Protein AF-A0A1J3GIM2-F1 (afdb_monomer_lite)

Sequence (149 aa):
VSLVERFSEEEIKLHIRSLKEGSIQGGIGEMCDLNKEEACQLCCDGVLMFPAQPIYCSICTFRIKEKSFYYVPEENITDAQHQICNPCYNRSRSKFSLSGISISKAKMLKKNNADNQNIEEWVCCGSCGKWQHQICGLYNVHKDIDKTA

Organism: Noccaea caerulescens (NCBI:txid107243)

pLDDT: mean 84.72, std 15.47, range [36.66, 98.0]

Secondary structure (DSSP, 8-state):
-BGGGGS-HHHHHHHHHHHHHHHGGGS------S-TTSS-TTT-----BPPPPPPB-TTT-PBPPTT-EEEEESS--SSS---EEHHHHHHS-SEEEETTEEEEGGGEEEEEGGG---BPPEEE-TTT--EEETTTTTB-GGG-SS---

Radius of gyration: 21.64 Å; chains: 1; bounding box: 45×32×59 Å

InterPro domains:
  IPR013083 Zinc finger, RING/FYVE/PHD-type [G3DSA:3.30.40.10] (115-148)
  IPR013178 Histone acetyltransferase Rtt109/CBP [PTHR13808] (1-144)

Structure (mmCIF, N/CA/C/O backbone):
data_AF-A0A1J3GIM2-F1
#
_entry.id   AF-A0A1J3GIM2-F1
#
loop_
_atom_site.group_PDB
_atom_site.id
_atom_site.type_symbol
_atom_site.label_atom_id
_atom_site.label_alt_id
_atom_site.label_comp_id
_atom_site.label_asym_id
_atom_site.label_entity_id
_atom_site.label_seq_id
_atom_site.pdbx_PDB_ins_code
_atom_site.Cartn_x
_atom_site.Cartn_y
_atom_site.Cartn_z
_atom_site.occupancy
_atom_site.B_iso_or_equiv
_atom_site.auth_seq_id
_atom_site.auth_comp_id
_atom_site.auth_asym_id
_atom_site.auth_atom_id
_atom_site.pdbx_PDB_model_num
ATOM 1 N N . VAL A 1 1 ? -17.618 11.009 6.908 1.00 60.50 1 VAL A N 1
ATOM 2 C CA . VAL A 1 1 ? -18.740 10.153 7.365 1.00 60.50 1 VAL A CA 1
ATOM 3 C C . VAL A 1 1 ? -18.175 8.862 7.930 1.00 60.50 1 VAL A C 1
ATOM 5 O O . VAL A 1 1 ? -17.514 8.116 7.208 1.00 60.50 1 VAL A O 1
ATOM 8 N N . SER A 1 2 ? -18.403 8.616 9.222 1.00 73.38 2 SER A N 1
ATOM 9 C CA . SER A 1 2 ? -17.984 7.382 9.894 1.00 73.38 2 SER A CA 1
ATOM 10 C C . SER A 1 2 ? -19.027 6.284 9.700 1.00 73.38 2 SER A C 1
ATOM 12 O O . SER A 1 2 ? -20.224 6.530 9.826 1.00 73.38 2 SER A O 1
ATOM 14 N N . LEU A 1 3 ? -18.601 5.049 9.418 1.00 76.06 3 LEU A N 1
ATOM 15 C CA . LEU A 1 3 ? -19.543 3.927 9.343 1.00 76.06 3 LEU A CA 1
ATOM 16 C C . LEU A 1 3 ? -20.112 3.566 10.720 1.00 76.06 3 LEU A C 1
ATOM 18 O O . LEU A 1 3 ? -21.177 2.957 10.769 1.00 76.06 3 LEU A O 1
ATOM 22 N N . VAL A 1 4 ? -19.456 3.988 11.808 1.00 75.19 4 VAL A N 1
ATOM 23 C CA . VAL A 1 4 ? -19.929 3.829 13.195 1.00 75.19 4 VAL A CA 1
ATOM 24 C C . VAL A 1 4 ? -21.347 4.381 13.372 1.00 75.19 4 VAL A C 1
ATOM 26 O O . VAL A 1 4 ? -22.151 3.773 14.066 1.00 75.19 4 VAL A 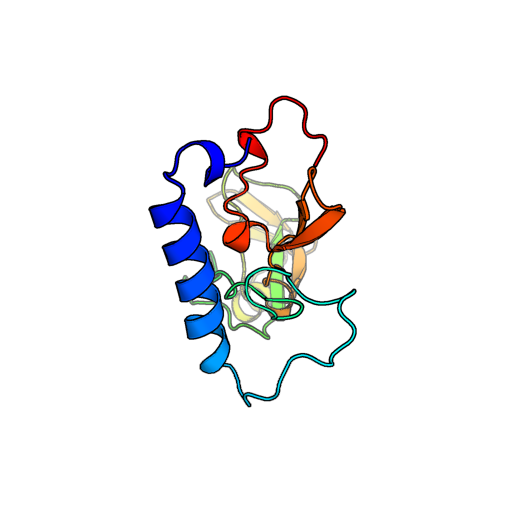O 1
ATOM 29 N N . GLU A 1 5 ? -21.702 5.460 12.669 1.00 77.12 5 GLU A N 1
ATOM 30 C CA . GLU A 1 5 ? -23.034 6.091 12.723 1.00 77.12 5 GLU A CA 1
ATOM 31 C C . GLU A 1 5 ? -24.172 5.186 12.217 1.00 77.12 5 GLU A C 1
ATOM 33 O O . GLU A 1 5 ? -25.347 5.501 12.398 1.00 77.12 5 GLU A O 1
ATOM 38 N N . ARG A 1 6 ? -23.845 4.068 11.557 1.00 84.44 6 ARG A N 1
ATOM 39 C CA . ARG A 1 6 ? -24.816 3.103 11.022 1.00 84.44 6 ARG A CA 1
ATOM 40 C C . ARG A 1 6 ? -25.000 1.869 11.905 1.00 84.44 6 ARG A C 1
ATOM 42 O O . ARG A 1 6 ? -25.823 1.026 11.555 1.00 84.44 6 ARG A O 1
ATOM 49 N N . PHE A 1 7 ? -24.231 1.744 12.982 1.00 86.56 7 PHE A N 1
ATOM 50 C CA . PHE A 1 7 ? -24.252 0.589 13.872 1.00 86.56 7 PHE A CA 1
ATOM 51 C C . PHE A 1 7 ? -24.974 0.915 15.179 1.00 86.56 7 PHE A C 1
ATOM 53 O O . PHE A 1 7 ? -24.977 2.053 15.649 1.00 86.56 7 PHE A O 1
ATOM 60 N N . SER A 1 8 ? -25.581 -0.106 15.776 1.00 92.56 8 SER A N 1
ATOM 61 C CA . SER A 1 8 ? -26.079 -0.037 17.146 1.00 92.56 8 SER A CA 1
ATOM 62 C C . SER A 1 8 ? -24.924 0.069 18.142 1.00 92.56 8 SER A C 1
ATOM 64 O O . SER A 1 8 ? -23.794 -0.343 17.869 1.00 92.56 8 SER A O 1
ATOM 66 N N . GLU A 1 9 ? -25.217 0.574 19.338 1.00 91.69 9 GLU A N 1
ATOM 67 C CA . GLU A 1 9 ? -24.236 0.661 20.425 1.00 91.69 9 GLU A CA 1
ATOM 68 C C . GLU A 1 9 ? -23.578 -0.699 20.721 1.00 91.69 9 GLU A C 1
ATOM 70 O O . GLU A 1 9 ? -22.376 -0.787 20.983 1.00 91.69 9 GLU A O 1
ATOM 75 N N . GLU A 1 10 ? -24.351 -1.774 20.592 1.00 94.31 10 GLU A N 1
ATOM 76 C CA . GLU A 1 10 ? -23.913 -3.130 20.902 1.00 94.31 10 GLU A CA 1
ATOM 77 C C . GLU A 1 10 ? -22.955 -3.674 19.841 1.00 94.31 10 GLU A C 1
ATOM 79 O O . GLU A 1 10 ? -21.932 -4.269 20.186 1.00 94.31 10 GLU A O 1
ATOM 84 N N . GLU A 1 11 ? -23.217 -3.403 18.562 1.00 93.81 11 GLU A N 1
ATOM 85 C CA . GLU A 1 11 ? -22.294 -3.726 17.468 1.00 93.81 11 GLU A CA 1
ATOM 86 C C . GLU A 1 11 ? -20.979 -2.947 17.602 1.00 93.81 11 GLU A C 1
ATOM 88 O O . GLU A 1 11 ? -19.902 -3.514 17.415 1.00 93.81 11 GLU A O 1
ATOM 93 N N . ILE A 1 12 ? -21.045 -1.675 18.009 1.00 91.00 12 ILE A N 1
ATOM 94 C CA . ILE A 1 12 ? -19.857 -0.840 18.236 1.00 91.00 12 ILE A CA 1
ATOM 95 C C . ILE A 1 12 ? -19.019 -1.396 19.394 1.00 91.00 12 ILE A C 1
ATOM 97 O O . ILE A 1 12 ? -17.800 -1.533 19.273 1.00 91.00 12 ILE A O 1
ATOM 101 N N . LYS A 1 13 ? -19.649 -1.766 20.516 1.00 91.56 13 LYS A N 1
ATOM 102 C CA . LYS A 1 13 ? -18.954 -2.381 21.660 1.00 91.56 13 LYS A CA 1
ATOM 103 C C . LYS A 1 13 ? -18.293 -3.706 21.286 1.00 91.56 13 LYS A C 1
ATOM 105 O O . LYS A 1 13 ? -17.172 -3.966 21.728 1.00 91.56 13 LYS A O 1
ATOM 110 N N . LEU A 1 14 ? -18.969 -4.539 20.492 1.00 93.75 14 LEU A N 1
ATOM 111 C CA . LEU A 1 14 ? -18.416 -5.803 20.001 1.00 93.75 14 LEU A CA 1
ATOM 112 C C . LEU A 1 14 ? -17.211 -5.571 19.084 1.00 93.75 14 LEU A C 1
ATOM 114 O O . LEU A 1 14 ? -16.184 -6.221 19.269 1.00 93.75 14 LEU A O 1
ATOM 118 N N . HIS A 1 15 ? -17.298 -4.602 18.169 1.00 92.75 15 HIS A N 1
ATOM 119 C CA . HIS A 1 15 ? -16.182 -4.199 17.309 1.00 92.75 15 HIS A CA 1
ATOM 120 C C . HIS A 1 15 ? -14.957 -3.782 18.132 1.00 92.75 15 HIS A C 1
ATOM 122 O O . HIS A 1 15 ? -13.888 -4.373 17.986 1.00 92.75 15 HIS A O 1
ATOM 128 N N . ILE A 1 16 ? -15.124 -2.848 19.076 1.00 91.56 16 ILE A N 1
ATOM 129 C CA . ILE A 1 16 ? -14.027 -2.368 19.937 1.00 91.56 16 ILE A CA 1
ATOM 130 C C . ILE A 1 16 ? -13.400 -3.514 20.739 1.00 91.56 16 ILE A C 1
ATOM 132 O O . ILE A 1 16 ? -12.182 -3.551 20.912 1.00 91.56 16 ILE A O 1
ATOM 136 N N . ARG A 1 17 ? -14.206 -4.464 21.228 1.00 91.56 17 ARG A N 1
ATOM 137 C CA . ARG A 1 17 ? -13.684 -5.642 21.930 1.00 91.56 17 ARG A CA 1
ATOM 138 C C . ARG A 1 17 ? -12.835 -6.512 21.002 1.00 91.56 17 ARG A C 1
ATOM 140 O O . ARG A 1 17 ? -11.725 -6.874 21.380 1.00 91.56 17 ARG A O 1
ATOM 147 N N . SER A 1 18 ? -13.327 -6.784 19.794 1.00 92.12 18 SER A N 1
ATOM 148 C CA . SER A 1 18 ? -12.627 -7.622 18.814 1.00 92.12 18 SER A CA 1
ATOM 149 C C . SER A 1 18 ? -11.265 -7.049 18.404 1.00 92.12 18 SER A C 1
ATOM 151 O O . SER A 1 18 ? -10.304 -7.801 18.261 1.00 92.12 18 SER A O 1
ATOM 153 N N . LEU A 1 19 ? -11.147 -5.718 18.312 1.00 91.75 19 LEU A N 1
ATOM 154 C CA . LEU A 1 19 ? -9.876 -5.039 18.042 1.00 91.75 19 LEU A CA 1
ATOM 155 C C . LEU A 1 19 ? -8.828 -5.333 19.122 1.00 91.75 19 LEU A C 1
ATOM 157 O O . LEU A 1 19 ? -7.696 -5.684 18.805 1.00 91.75 19 LEU A O 1
ATOM 161 N N . LYS A 1 20 ? -9.218 -5.248 20.398 1.00 86.31 20 LYS A N 1
ATOM 162 C CA . LYS A 1 20 ? -8.317 -5.500 21.534 1.00 86.31 20 LYS A CA 1
ATOM 163 C C . LYS A 1 20 ? -7.912 -6.965 21.650 1.00 86.31 20 LYS A C 1
ATOM 165 O O . LYS A 1 20 ? -6.792 -7.258 22.049 1.00 86.31 20 LYS A O 1
ATOM 170 N N . GLU A 1 21 ? -8.816 -7.883 21.319 1.00 82.81 21 GLU A N 1
ATOM 171 C CA . GLU A 1 21 ? -8.525 -9.321 21.293 1.00 82.81 21 GLU A CA 1
ATOM 172 C C . GLU A 1 21 ? -7.551 -9.680 20.156 1.00 82.81 21 GLU A C 1
ATOM 174 O O . GLU A 1 21 ? -6.688 -10.539 20.336 1.00 82.81 21 GLU A O 1
ATOM 179 N N . GLY A 1 22 ? -7.646 -8.990 19.012 1.00 68.06 22 GLY A N 1
ATOM 180 C CA . GLY A 1 22 ? -6.749 -9.161 17.867 1.00 68.06 22 GLY A CA 1
ATOM 181 C C . GLY A 1 22 ? -5.307 -8.711 18.130 1.00 68.06 22 GLY A C 1
ATOM 182 O O . GLY A 1 22 ? -4.376 -9.421 17.749 1.00 68.06 22 GLY A O 1
ATOM 183 N N . SER A 1 23 ? -5.105 -7.593 18.837 1.00 60.94 23 SER A N 1
ATOM 184 C CA . SER A 1 23 ? -3.763 -7.058 19.144 1.00 60.94 23 SER A CA 1
ATOM 185 C C . SER A 1 23 ? -2.904 -7.996 20.006 1.00 60.94 23 SER A C 1
ATOM 187 O O . SER A 1 23 ? -1.679 -7.991 19.908 1.00 60.94 23 SER A O 1
ATOM 189 N N . ILE A 1 24 ? -3.514 -8.899 20.784 1.00 54.47 24 ILE A N 1
ATOM 190 C CA . ILE A 1 24 ? -2.793 -9.840 21.667 1.00 54.47 24 ILE A CA 1
ATOM 191 C C . ILE A 1 24 ? -1.973 -10.882 20.874 1.00 54.47 24 ILE A C 1
ATOM 193 O O . ILE A 1 24 ? -1.038 -11.481 21.410 1.00 54.47 24 ILE A O 1
ATOM 197 N N . GLN A 1 25 ? -2.251 -11.087 19.582 1.00 47.91 25 GLN A N 1
ATOM 198 C CA . GLN A 1 25 ? -1.475 -12.012 18.743 1.00 47.91 25 GLN A CA 1
ATOM 199 C C . GLN A 1 25 ? -0.138 -11.419 18.251 1.00 47.91 25 GLN A C 1
ATOM 201 O O . GLN A 1 25 ? 0.703 -12.159 17.740 1.00 47.91 25 GLN A O 1
ATOM 206 N N . GLY A 1 26 ? 0.088 -10.116 18.456 1.00 45.12 26 GLY A N 1
ATOM 207 C CA . GLY A 1 26 ? 1.278 -9.364 18.049 1.00 45.12 26 GLY A CA 1
ATOM 208 C C . GLY A 1 26 ? 2.331 -9.139 19.140 1.00 45.12 26 GLY A C 1
ATOM 209 O O . GLY A 1 26 ? 3.111 -8.208 19.019 1.00 45.12 26 GLY A O 1
ATOM 210 N N . GLY A 1 27 ? 2.397 -9.972 20.183 1.00 36.66 27 GLY A N 1
ATOM 211 C CA . GLY A 1 27 ? 3.513 -9.967 21.140 1.00 36.66 27 GLY A CA 1
ATOM 212 C C . GLY A 1 27 ? 3.294 -9.139 22.413 1.00 36.66 27 GLY A C 1
ATOM 213 O O . GLY A 1 27 ? 3.156 -7.928 22.377 1.00 36.66 27 GLY A O 1
ATOM 214 N N . ILE A 1 28 ? 3.364 -9.864 23.536 1.00 38.56 28 ILE A N 1
ATOM 215 C CA . ILE A 1 28 ? 3.488 -9.433 24.939 1.00 38.56 28 ILE A CA 1
ATOM 216 C C . ILE A 1 28 ? 2.390 -8.479 25.419 1.00 38.56 28 ILE A C 1
ATOM 218 O O . ILE A 1 28 ? 2.485 -7.259 25.348 1.00 38.56 28 ILE A O 1
ATOM 222 N N . GLY A 1 29 ? 1.371 -9.095 26.024 1.00 45.81 29 GLY A N 1
ATOM 223 C CA . GLY A 1 29 ? 0.490 -8.416 26.954 1.00 45.81 29 GLY A CA 1
ATOM 224 C C . GLY A 1 29 ? 1.290 -7.833 28.112 1.00 45.81 29 GLY A C 1
ATOM 225 O O . GLY A 1 29 ? 1.762 -8.558 28.980 1.00 45.81 29 GLY A O 1
ATOM 226 N N . GLU A 1 30 ? 1.380 -6.515 28.134 1.00 38.50 30 GLU A N 1
ATOM 227 C CA . GLU A 1 30 ? 1.547 -5.735 29.344 1.00 38.50 30 GLU A CA 1
ATOM 228 C C . GLU A 1 30 ? 0.713 -4.465 29.182 1.00 38.50 30 GLU A C 1
ATOM 230 O O . GLU A 1 30 ? 0.632 -3.869 28.109 1.00 38.50 30 GLU A O 1
ATOM 235 N N . MET A 1 31 ? -0.003 -4.136 30.252 1.00 45.47 31 MET A N 1
ATOM 236 C CA . MET A 1 31 ? -0.864 -2.971 30.399 1.00 45.47 31 MET A CA 1
ATOM 237 C C . MET A 1 31 ? -0.218 -1.732 29.761 1.00 45.47 31 MET A C 1
ATOM 239 O O . MET A 1 31 ? 0.918 -1.390 30.069 1.00 45.47 31 MET A O 1
ATOM 243 N N . CYS A 1 32 ? -0.946 -1.094 28.845 1.00 44.44 32 CYS A N 1
ATOM 244 C CA . CYS A 1 32 ? -0.506 0.045 28.048 1.00 44.44 32 CYS A CA 1
ATOM 245 C C . CYS A 1 32 ? -0.127 1.264 28.919 1.00 44.44 32 CYS A C 1
ATOM 247 O O . CYS A 1 32 ? -0.931 2.175 29.116 1.00 44.44 32 CYS A O 1
ATOM 249 N N . ASP A 1 33 ? 1.111 1.272 29.412 1.00 42.81 33 ASP A N 1
ATOM 250 C CA . ASP A 1 33 ? 1.839 2.436 29.941 1.00 42.81 33 ASP A CA 1
ATOM 251 C C . ASP A 1 33 ? 2.83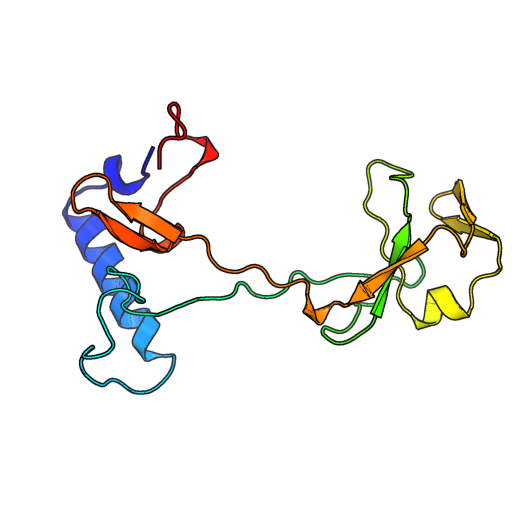8 2.996 28.906 1.00 42.81 33 ASP A C 1
ATOM 253 O O . ASP A 1 33 ? 3.696 3.822 29.213 1.00 42.81 33 ASP A O 1
ATOM 257 N N . LEU A 1 34 ? 2.714 2.586 27.639 1.00 44.00 34 LEU A N 1
ATOM 258 C CA . LEU A 1 34 ? 3.336 3.288 26.520 1.00 44.00 34 LEU A CA 1
ATOM 259 C C . LEU A 1 34 ? 2.571 4.597 26.302 1.00 44.00 34 LEU A C 1
ATOM 261 O O . LEU A 1 34 ? 1.344 4.582 26.198 1.00 44.00 34 LEU A O 1
ATOM 265 N N . ASN A 1 35 ? 3.299 5.717 26.290 1.00 48.59 35 ASN A N 1
ATOM 266 C CA . ASN A 1 35 ? 2.796 7.081 26.117 1.00 48.59 35 ASN A CA 1
ATOM 267 C C . ASN A 1 35 ? 1.544 7.121 25.224 1.00 48.59 35 ASN A C 1
ATOM 269 O O . ASN A 1 35 ? 1.625 6.913 24.015 1.00 48.59 35 ASN A O 1
ATOM 273 N N . LYS A 1 36 ? 0.381 7.402 25.833 1.00 54.31 36 LYS A N 1
ATOM 274 C CA . LYS A 1 36 ? -0.961 7.413 25.204 1.00 54.31 36 LYS A CA 1
ATOM 275 C C . LYS A 1 36 ? -1.087 8.287 23.948 1.00 54.31 36 LYS A C 1
ATOM 277 O O . LYS A 1 36 ? -2.138 8.280 23.316 1.00 54.31 36 LYS A O 1
ATOM 282 N N . GLU A 1 37 ? -0.061 9.064 23.631 1.00 60.47 37 GLU A N 1
ATOM 283 C CA . GLU A 1 37 ? -0.017 10.003 22.517 1.00 60.47 37 GLU A CA 1
ATOM 284 C C . GLU A 1 37 ? 0.362 9.335 21.182 1.00 60.47 37 GLU A C 1
ATOM 286 O O . GLU A 1 37 ? 0.037 9.892 20.139 1.00 60.47 37 GLU A O 1
ATOM 291 N N . GLU A 1 38 ? 0.952 8.129 21.187 1.00 75.56 38 GLU A N 1
ATOM 292 C CA . GLU A 1 38 ? 1.436 7.453 19.962 1.00 75.56 38 GLU A CA 1
ATOM 293 C C . GLU A 1 38 ? 0.737 6.115 19.645 1.00 75.56 38 GLU A C 1
ATOM 295 O O . GLU A 1 38 ? 1.189 5.357 18.784 1.00 75.56 38 GLU A O 1
ATOM 300 N N . ALA A 1 39 ? -0.370 5.804 20.323 1.00 90.44 39 ALA A N 1
ATOM 301 C CA . ALA A 1 39 ? -1.111 4.557 20.134 1.00 90.44 39 ALA A CA 1
ATOM 302 C C . ALA A 1 39 ? -2.568 4.806 19.730 1.00 90.44 39 ALA A C 1
ATOM 304 O O . ALA A 1 39 ? -3.200 5.785 20.134 1.00 90.44 39 ALA A O 1
ATOM 305 N N . CYS A 1 40 ? -3.140 3.877 18.964 1.00 93.00 40 CYS A N 1
ATOM 306 C CA . CYS A 1 40 ? -4.557 3.900 18.640 1.00 93.00 40 CYS A CA 1
ATOM 307 C C . CYS A 1 40 ? -5.386 3.687 19.904 1.00 93.00 40 CYS A C 1
ATOM 309 O O . CYS A 1 40 ? -5.236 2.694 20.611 1.00 93.00 40 CYS A O 1
ATOM 311 N N . GLN A 1 41 ? -6.342 4.579 20.164 1.00 91.81 41 GLN A N 1
ATOM 312 C CA . GLN A 1 41 ? -7.200 4.461 21.347 1.00 91.81 41 GLN A CA 1
ATOM 313 C C . GLN A 1 41 ? -8.102 3.208 21.363 1.00 91.81 41 GLN A C 1
ATOM 315 O O . GLN A 1 41 ? -8.635 2.863 22.419 1.00 91.81 41 GLN A O 1
ATOM 320 N N . LEU A 1 42 ? -8.331 2.569 20.207 1.00 92.50 42 LEU A N 1
ATOM 321 C CA . LEU A 1 42 ? -9.272 1.455 20.058 1.00 92.50 42 LEU A CA 1
ATOM 322 C C . LEU A 1 42 ? -8.587 0.089 20.194 1.00 92.50 42 LEU A C 1
ATOM 324 O O . LEU A 1 42 ? -9.040 -0.714 21.010 1.00 92.50 42 LEU A O 1
ATOM 328 N N . CYS A 1 43 ? -7.505 -0.156 19.445 1.00 93.69 43 CYS A N 1
ATOM 329 C CA . CYS A 1 43 ? -6.742 -1.412 19.500 1.00 93.69 43 CYS A CA 1
ATOM 330 C C . CYS A 1 43 ? -5.510 -1.356 20.420 1.00 93.69 43 CYS A C 1
ATOM 332 O O . CYS A 1 43 ? -5.011 -2.399 20.814 1.00 93.69 43 CYS A O 1
ATOM 334 N N . CYS A 1 44 ? -5.061 -0.160 20.820 1.00 90.38 44 CYS A N 1
ATOM 335 C CA . CYS A 1 44 ? -3.855 0.077 21.625 1.00 90.38 44 CYS A CA 1
ATOM 336 C C . CYS A 1 44 ? -2.514 -0.202 20.921 1.00 90.38 44 CYS A C 1
ATOM 338 O O . CYS A 1 44 ? -1.474 -0.053 21.560 1.00 90.38 44 CYS A O 1
ATOM 340 N N . ASP A 1 45 ? -2.515 -0.506 19.622 1.00 89.69 45 ASP A N 1
ATOM 341 C CA . ASP A 1 45 ? -1.288 -0.649 18.834 1.00 89.69 45 ASP A CA 1
ATOM 342 C C . ASP A 1 45 ? -0.763 0.701 18.318 1.00 89.69 45 ASP A C 1
ATOM 344 O O . ASP A 1 45 ? -1.509 1.675 18.166 1.00 89.69 45 ASP A O 1
ATOM 348 N N . GLY A 1 46 ? 0.540 0.740 18.030 1.00 90.62 46 GLY A N 1
ATOM 349 C CA . GLY A 1 46 ? 1.217 1.864 17.380 1.00 90.62 46 GLY A CA 1
ATOM 350 C C . GLY A 1 46 ? 1.012 1.881 15.861 1.00 90.62 46 GLY A C 1
ATOM 351 O O . GLY A 1 46 ? -0.062 1.577 15.349 1.00 90.62 46 GLY A O 1
ATOM 352 N N . VAL A 1 47 ? 2.046 2.247 15.102 1.00 90.81 47 VAL A N 1
ATOM 353 C CA . VAL A 1 47 ? 1.980 2.282 13.630 1.00 90.81 47 VAL A CA 1
ATOM 354 C C . VAL A 1 47 ? 1.836 0.869 13.057 1.00 90.81 47 VAL A C 1
ATOM 356 O O . VAL A 1 47 ? 2.693 0.014 13.279 1.00 90.81 47 VAL A O 1
ATOM 359 N N . LEU A 1 48 ? 0.783 0.647 12.268 1.00 91.12 48 LEU A N 1
ATOM 360 C CA . LEU A 1 48 ? 0.546 -0.600 11.542 1.00 91.12 48 LEU A CA 1
ATOM 361 C C . LEU A 1 48 ? 0.872 -0.430 10.054 1.00 91.12 48 LEU A C 1
ATOM 363 O O . LEU A 1 48 ? 0.699 0.644 9.479 1.00 91.12 48 LEU A O 1
ATOM 367 N N . MET A 1 49 ? 1.358 -1.501 9.425 1.00 90.62 49 MET A N 1
ATOM 368 C CA . MET A 1 49 ? 1.689 -1.544 7.998 1.00 90.62 49 MET A CA 1
ATOM 369 C C . MET A 1 49 ? 0.770 -2.531 7.292 1.00 90.62 49 MET A C 1
ATOM 371 O O . MET A 1 49 ? 0.607 -3.667 7.744 1.00 90.62 49 MET A O 1
ATOM 375 N N . PHE A 1 50 ? 0.249 -2.156 6.128 1.00 90.44 50 PHE A N 1
ATOM 376 C CA . PHE A 1 50 ? -0.433 -3.111 5.270 1.00 90.44 50 PHE A CA 1
ATOM 377 C C . PHE A 1 50 ? 0.550 -4.132 4.679 1.00 90.44 50 PHE A C 1
ATOM 379 O O . PHE A 1 50 ? 1.732 -3.831 4.440 1.00 90.44 50 PHE A O 1
ATOM 386 N N . PRO A 1 51 ? 0.070 -5.351 4.377 1.00 86.94 51 PRO A N 1
ATOM 387 C CA . PRO A 1 51 ? 0.836 -6.277 3.560 1.00 86.94 51 PRO A CA 1
ATOM 388 C C . PRO A 1 51 ? 1.145 -5.637 2.199 1.00 86.94 51 PRO A C 1
ATOM 390 O O . PRO A 1 51 ? 0.272 -5.042 1.565 1.00 86.94 51 PRO A O 1
ATOM 393 N N . ALA A 1 52 ? 2.396 -5.764 1.746 1.00 89.88 52 ALA A N 1
ATOM 394 C CA . ALA A 1 52 ? 2.822 -5.243 0.448 1.00 89.88 52 ALA A CA 1
ATOM 395 C C . ALA A 1 52 ? 1.971 -5.842 -0.679 1.00 89.88 52 ALA A C 1
ATOM 397 O O . ALA A 1 52 ? 1.772 -7.061 -0.734 1.00 89.88 52 ALA A O 1
ATOM 398 N N . GLN A 1 53 ? 1.521 -5.011 -1.620 1.00 91.38 53 GLN A N 1
ATOM 399 C CA . GLN A 1 53 ? 0.819 -5.527 -2.790 1.00 91.38 53 GLN A CA 1
ATOM 400 C C . GLN A 1 53 ? 1.791 -6.322 -3.679 1.00 91.38 53 GLN A C 1
ATOM 402 O O . GLN A 1 53 ? 2.918 -5.881 -3.922 1.00 91.38 53 GLN A O 1
ATOM 407 N N . PRO A 1 54 ? 1.405 -7.504 -4.184 1.00 94.12 54 PRO A N 1
ATOM 408 C CA . PRO A 1 54 ? 2.288 -8.285 -5.035 1.00 94.12 54 PRO A CA 1
ATOM 409 C C . PRO A 1 54 ? 2.472 -7.595 -6.393 1.00 94.12 54 PRO A C 1
ATOM 411 O O . PRO A 1 54 ? 1.508 -7.347 -7.113 1.00 94.12 54 PRO A O 1
ATOM 414 N N . ILE A 1 55 ? 3.726 -7.338 -6.770 1.00 95.94 55 ILE A N 1
ATOM 415 C CA . ILE A 1 55 ? 4.084 -6.770 -8.076 1.00 95.94 55 ILE A CA 1
ATOM 416 C C . ILE A 1 55 ? 4.550 -7.884 -9.016 1.00 95.94 55 ILE A C 1
ATOM 418 O O . ILE A 1 55 ? 5.362 -8.730 -8.633 1.00 95.94 55 ILE A O 1
ATOM 422 N N . TYR A 1 56 ? 4.095 -7.857 -10.269 1.00 96.44 56 TYR A N 1
ATOM 423 C CA . TYR A 1 56 ? 4.485 -8.811 -11.309 1.00 96.44 56 TYR A CA 1
ATOM 424 C C . TYR A 1 56 ? 5.162 -8.110 -12.480 1.00 96.44 56 TYR A C 1
ATOM 426 O O . TYR A 1 56 ? 4.772 -7.020 -12.887 1.00 96.44 56 TYR A O 1
ATOM 434 N N . CYS A 1 57 ? 6.184 -8.754 -13.041 1.00 96.75 57 CYS A N 1
ATOM 435 C CA . CYS A 1 57 ? 6.881 -8.232 -14.207 1.00 96.75 57 CYS A CA 1
ATOM 436 C C . CYS A 1 57 ? 6.002 -8.321 -15.462 1.00 96.75 57 CYS A C 1
ATOM 438 O O . CYS A 1 57 ? 5.587 -9.413 -15.839 1.00 96.75 57 CYS A O 1
ATOM 440 N N . SER A 1 58 ? 5.812 -7.218 -16.184 1.00 94.88 58 SER A N 1
ATOM 441 C CA . SER A 1 58 ? 5.045 -7.192 -17.436 1.00 94.88 58 SER A CA 1
ATOM 442 C C . SER A 1 58 ? 5.714 -7.957 -18.590 1.00 94.88 58 SER A C 1
ATOM 444 O O . SER A 1 58 ? 5.045 -8.266 -19.566 1.00 94.88 58 SER A O 1
ATOM 446 N N . ILE A 1 59 ? 7.017 -8.266 -18.503 1.00 94.00 59 ILE A N 1
ATOM 447 C CA . ILE A 1 59 ? 7.742 -9.014 -19.550 1.00 94.00 59 ILE A CA 1
ATOM 448 C C . ILE A 1 59 ? 7.721 -10.524 -19.292 1.00 94.00 59 ILE A C 1
ATOM 450 O O . ILE A 1 59 ? 7.449 -11.298 -20.202 1.00 94.00 59 ILE A O 1
ATOM 454 N N . CYS A 1 60 ? 8.065 -10.958 -18.076 1.00 96.25 60 CYS A N 1
ATOM 455 C CA . CYS A 1 60 ? 8.238 -12.383 -17.760 1.00 96.25 60 CYS A CA 1
ATOM 456 C C . CYS A 1 60 ? 7.170 -12.957 -16.829 1.00 96.25 60 CYS A C 1
ATOM 458 O O . CYS A 1 60 ? 7.312 -14.099 -16.407 1.00 96.25 60 CYS A O 1
ATOM 460 N N . THR A 1 61 ? 6.179 -12.150 -16.440 1.00 95.94 61 THR A N 1
ATOM 461 C CA . THR A 1 61 ? 5.047 -12.504 -15.564 1.00 95.94 61 THR A CA 1
ATOM 462 C C . THR A 1 61 ? 5.413 -13.034 -14.174 1.00 95.94 61 THR A C 1
ATOM 464 O O . THR A 1 61 ? 4.529 -13.347 -13.384 1.00 95.94 61 THR A O 1
ATOM 467 N N . PHE A 1 62 ? 6.699 -13.106 -13.820 1.00 97.62 62 PHE A N 1
ATOM 468 C CA . PHE A 1 62 ? 7.131 -13.510 -12.487 1.00 97.62 62 PHE A CA 1
ATOM 469 C C . PHE A 1 62 ? 6.905 -12.407 -11.454 1.00 97.62 62 PHE A C 1
ATOM 471 O O . PHE A 1 62 ? 7.084 -11.216 -11.737 1.00 97.62 62 PHE A O 1
ATOM 478 N N . ARG A 1 63 ? 6.575 -12.830 -10.228 1.00 97.38 63 ARG A N 1
ATOM 479 C CA . ARG A 1 63 ? 6.488 -11.955 -9.056 1.00 97.38 63 ARG A CA 1
ATOM 480 C C . ARG A 1 63 ? 7.849 -11.327 -8.762 1.00 97.38 63 ARG A C 1
ATOM 482 O O . ARG A 1 63 ? 8.873 -12.012 -8.701 1.00 97.38 63 ARG A O 1
ATOM 489 N N . ILE A 1 64 ? 7.849 -10.019 -8.553 1.00 97.50 64 ILE A N 1
ATOM 490 C CA . ILE A 1 64 ? 9.008 -9.255 -8.107 1.00 97.50 64 ILE A CA 1
ATOM 491 C C . ILE A 1 64 ? 9.108 -9.409 -6.589 1.00 97.50 64 ILE A C 1
ATOM 493 O O . ILE A 1 64 ? 8.142 -9.175 -5.868 1.00 97.50 64 ILE A O 1
ATOM 497 N N . LYS A 1 65 ? 10.277 -9.830 -6.100 1.00 95.44 65 LYS A N 1
ATOM 498 C CA . LYS A 1 65 ? 10.509 -10.049 -4.664 1.00 95.44 65 LYS A CA 1
ATOM 499 C C . LYS A 1 65 ? 10.495 -8.725 -3.898 1.00 95.44 65 LYS A C 1
ATOM 501 O O . LYS A 1 65 ? 10.882 -7.695 -4.445 1.00 95.44 65 LYS A O 1
ATOM 506 N N . GLU A 1 66 ? 10.117 -8.766 -2.628 1.00 89.81 66 GLU A N 1
ATOM 507 C C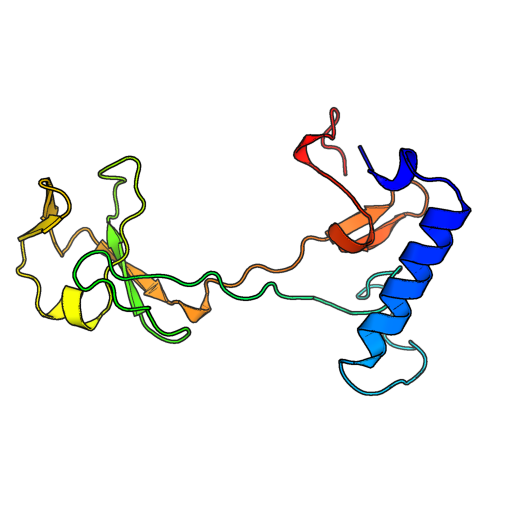A . GLU A 1 66 ? 9.874 -7.605 -1.759 1.00 89.81 66 GLU A CA 1
ATOM 508 C C . GLU A 1 66 ? 11.098 -6.697 -1.630 1.00 89.81 66 GLU A C 1
ATOM 510 O O . GLU A 1 66 ? 10.952 -5.496 -1.591 1.00 89.81 66 GLU A O 1
ATOM 515 N N . LYS A 1 67 ? 12.325 -7.223 -1.633 1.00 92.12 67 LYS A N 1
ATOM 516 C CA . LYS A 1 67 ? 13.550 -6.403 -1.497 1.00 92.12 67 LYS A CA 1
ATOM 517 C C . LYS A 1 67 ? 14.282 -6.164 -2.820 1.00 92.12 67 LYS A C 1
ATOM 519 O O . LYS A 1 67 ? 15.474 -5.873 -2.835 1.00 92.12 67 LYS A O 1
ATOM 524 N N . SER A 1 68 ? 13.613 -6.408 -3.947 1.00 96.50 68 SER A N 1
ATOM 525 C CA . SER A 1 68 ? 14.218 -6.286 -5.275 1.00 96.50 68 SER A CA 1
ATOM 526 C C . SER A 1 68 ? 13.893 -4.954 -5.929 1.00 96.50 68 SER A C 1
ATOM 528 O O . SER A 1 68 ? 12.784 -4.436 -5.819 1.00 96.50 68 SER A O 1
ATOM 530 N N . PHE A 1 69 ? 14.857 -4.446 -6.694 1.00 97.69 69 PHE A N 1
ATOM 531 C CA . PHE A 1 69 ? 14.609 -3.324 -7.582 1.00 97.69 69 PHE A CA 1
ATOM 532 C C . PHE A 1 69 ? 13.770 -3.743 -8.789 1.00 97.69 69 PHE A C 1
ATOM 534 O O . PHE A 1 69 ? 13.909 -4.847 -9.333 1.00 97.69 69 PHE A O 1
ATOM 541 N N . TYR A 1 70 ? 12.945 -2.813 -9.237 1.00 97.69 70 TYR A N 1
ATOM 542 C CA . TYR A 1 70 ? 12.175 -2.900 -10.463 1.00 97.69 70 TYR A CA 1
ATOM 543 C C . TYR A 1 70 ? 12.178 -1.549 -11.172 1.00 97.69 70 TYR A C 1
ATOM 545 O O . TYR A 1 70 ? 12.682 -0.554 -10.649 1.00 97.69 70 TYR A O 1
ATOM 553 N N . TYR A 1 71 ? 11.668 -1.540 -12.394 1.00 96.94 71 TYR A N 1
ATOM 554 C CA . TYR A 1 71 ? 11.712 -0.392 -13.278 1.00 96.94 71 TYR A CA 1
ATOM 555 C C . TYR A 1 71 ? 10.324 -0.105 -13.824 1.00 96.94 71 TYR A C 1
ATOM 557 O O . TYR A 1 71 ? 9.657 -1.016 -14.319 1.00 96.94 71 TYR A O 1
ATOM 565 N N . VAL A 1 72 ? 9.924 1.159 -13.761 1.00 95.50 72 VAL A N 1
ATOM 566 C CA . VAL A 1 72 ? 8.692 1.666 -14.371 1.00 95.50 72 VAL A CA 1
ATOM 567 C C . VAL A 1 72 ? 9.033 2.692 -15.437 1.00 95.50 72 VAL A C 1
ATOM 569 O O . VAL A 1 72 ? 10.037 3.385 -15.288 1.00 95.50 72 VAL A O 1
ATOM 572 N N . PRO A 1 73 ? 8.228 2.830 -16.494 1.00 92.69 73 PRO A N 1
ATOM 573 C CA . PRO A 1 73 ? 8.323 3.986 -17.373 1.00 92.69 73 PRO A CA 1
ATOM 574 C C . PRO A 1 73 ? 8.192 5.316 -16.618 1.00 92.69 73 PRO A C 1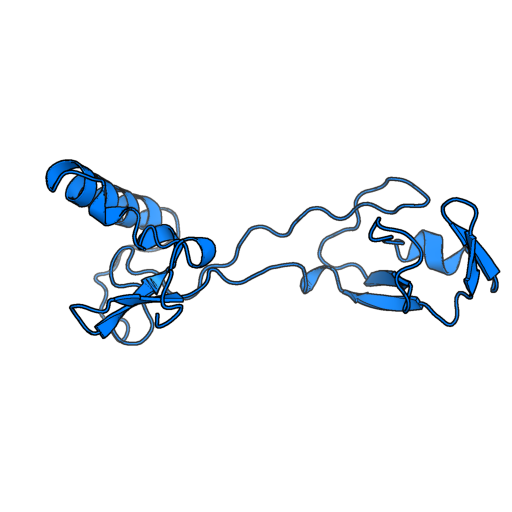
ATOM 576 O O . PRO A 1 73 ? 7.402 5.412 -15.683 1.00 92.69 73 PRO A O 1
ATOM 579 N N . GLU A 1 74 ? 8.960 6.332 -17.022 1.00 90.69 74 GLU A N 1
ATOM 580 C CA . GLU A 1 74 ? 8.831 7.707 -16.505 1.00 90.69 74 GLU A CA 1
ATOM 581 C C . GLU A 1 74 ? 7.477 8.335 -16.842 1.00 90.69 74 GLU A C 1
ATOM 583 O O . GLU A 1 74 ? 6.860 8.992 -16.009 1.00 90.69 74 GLU A O 1
ATOM 588 N N . GLU A 1 75 ? 7.020 8.118 -18.071 1.00 84.19 75 GLU A N 1
ATOM 589 C CA . GLU A 1 75 ? 5.743 8.610 -18.573 1.00 84.19 75 GLU A CA 1
ATOM 590 C C . GLU A 1 75 ? 4.739 7.453 -18.581 1.00 84.19 75 GLU A C 1
ATOM 592 O O . GLU A 1 75 ? 5.097 6.324 -18.923 1.00 84.19 75 GLU A O 1
ATOM 597 N N . ASN A 1 76 ? 3.477 7.715 -18.229 1.00 78.56 76 ASN A N 1
ATOM 598 C CA . ASN A 1 76 ? 2.417 6.721 -18.386 1.00 78.56 76 ASN A CA 1
ATOM 599 C C . ASN A 1 76 ? 2.206 6.456 -19.876 1.00 78.56 76 ASN A C 1
ATOM 601 O O . ASN A 1 76 ? 1.831 7.345 -20.634 1.00 78.56 76 ASN A O 1
ATOM 605 N N . ILE A 1 77 ? 2.486 5.226 -20.293 1.00 75.81 77 ILE A N 1
ATOM 606 C CA . ILE A 1 77 ? 2.492 4.848 -21.710 1.00 75.81 77 ILE A CA 1
ATOM 607 C C . ILE A 1 77 ? 1.131 4.283 -22.133 1.00 75.81 77 ILE A C 1
ATOM 609 O O . ILE A 1 77 ? 0.721 4.413 -23.282 1.00 75.81 77 ILE A O 1
ATOM 613 N N . THR A 1 78 ? 0.428 3.658 -21.193 1.00 74.81 78 THR A N 1
ATOM 614 C CA . THR A 1 78 ? -0.944 3.171 -21.342 1.00 74.81 78 THR A CA 1
ATOM 615 C C . THR A 1 78 ? -1.697 3.429 -20.038 1.00 74.81 78 THR A C 1
ATOM 617 O O . THR A 1 78 ? -1.094 3.865 -19.053 1.00 74.81 78 THR A O 1
ATOM 620 N N . ASP A 1 79 ? -2.987 3.095 -20.001 1.00 77.12 79 ASP A N 1
ATOM 621 C CA . ASP A 1 79 ? -3.773 3.080 -18.760 1.00 77.12 79 ASP A CA 1
ATOM 622 C C . ASP A 1 79 ? -3.255 2.039 -17.743 1.00 77.12 79 ASP A C 1
ATOM 624 O O . ASP A 1 79 ? -3.626 2.069 -16.569 1.00 77.12 79 ASP A O 1
ATOM 628 N N . ALA A 1 80 ? -2.386 1.111 -18.169 1.00 75.88 80 ALA A N 1
ATOM 629 C CA . ALA A 1 80 ? -1.787 0.099 -17.312 1.00 75.88 80 ALA A CA 1
ATOM 630 C C . ALA A 1 80 ? -0.424 0.542 -16.760 1.00 75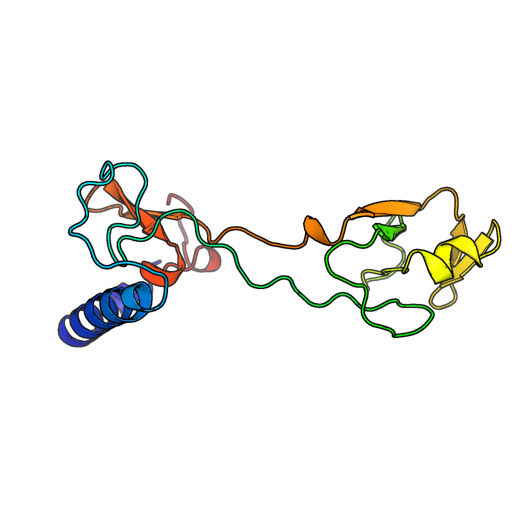.88 80 ALA A C 1
ATOM 632 O O . ALA A 1 80 ? 0.489 0.942 -17.491 1.00 75.88 80 ALA A O 1
ATOM 633 N N . GLN A 1 81 ? -0.242 0.368 -15.450 1.00 83.62 81 GLN A N 1
ATOM 634 C CA . GLN A 1 81 ? 1.045 0.594 -14.806 1.00 83.62 81 GLN A CA 1
ATOM 635 C C . GLN A 1 81 ? 1.996 -0.573 -15.100 1.00 83.62 81 GLN A C 1
ATOM 637 O O . GLN A 1 81 ? 1.822 -1.691 -14.613 1.00 83.62 81 GLN A O 1
ATOM 642 N N . HIS A 1 82 ? 3.024 -0.315 -15.903 1.00 91.38 82 HIS A N 1
ATOM 643 C CA . HIS A 1 82 ? 3.990 -1.336 -16.285 1.00 91.38 82 HIS A CA 1
ATOM 644 C C . HIS A 1 82 ? 5.155 -1.448 -15.307 1.00 91.38 82 HIS A C 1
ATOM 646 O O . HIS A 1 82 ? 5.795 -0.456 -14.969 1.00 91.38 82 HIS A O 1
ATOM 652 N N . GLN A 1 83 ? 5.468 -2.684 -14.922 1.00 95.06 83 GLN A N 1
ATOM 653 C CA . GLN A 1 83 ? 6.461 -3.010 -13.904 1.00 95.06 83 GLN A CA 1
ATOM 654 C C . GLN A 1 83 ? 7.462 -4.002 -14.487 1.00 95.06 83 GLN A C 1
ATOM 656 O O . GLN A 1 83 ? 7.074 -5.068 -14.958 1.00 95.06 83 GLN A O 1
ATOM 661 N N . ILE A 1 84 ? 8.755 -3.686 -14.493 1.00 96.44 84 ILE A N 1
ATOM 662 C CA . ILE A 1 84 ? 9.781 -4.551 -15.090 1.00 96.44 84 ILE A CA 1
ATOM 663 C C . ILE A 1 84 ? 10.784 -4.972 -14.026 1.00 96.44 84 ILE A C 1
ATOM 665 O O . ILE A 1 84 ? 11.460 -4.142 -13.423 1.00 96.44 84 ILE A O 1
ATOM 669 N N . CYS A 1 85 ? 10.921 -6.279 -13.803 1.00 98.00 85 CYS A N 1
ATOM 670 C CA . CYS A 1 85 ? 11.901 -6.790 -12.851 1.00 98.00 85 CYS A CA 1
ATOM 671 C C . CYS A 1 85 ? 13.337 -6.492 -13.308 1.00 98.00 85 CYS A C 1
ATOM 673 O O . CYS A 1 85 ? 13.631 -6.432 -14.506 1.00 98.00 85 CYS A O 1
ATOM 675 N N . ASN A 1 86 ? 14.257 -6.365 -12.349 1.00 97.81 86 ASN A N 1
ATOM 676 C CA . ASN A 1 86 ? 15.667 -6.097 -12.631 1.00 97.81 86 ASN A CA 1
ATOM 677 C C . ASN A 1 86 ? 16.302 -7.054 -13.675 1.00 97.81 86 ASN A C 1
ATOM 679 O O . ASN A 1 86 ? 16.963 -6.561 -14.590 1.00 97.81 86 ASN A O 1
ATOM 683 N N . PRO A 1 87 ? 16.075 -8.388 -13.645 1.00 97.69 87 PRO A N 1
ATOM 684 C CA . PRO A 1 87 ? 16.587 -9.287 -14.685 1.00 97.69 87 PRO A CA 1
ATOM 685 C C . PRO A 1 87 ? 16.109 -8.951 -16.105 1.00 97.69 87 PRO A C 1
ATOM 687 O O . PRO A 1 87 ? 16.914 -8.934 -17.037 1.00 97.69 87 PRO A O 1
ATOM 690 N N . CYS A 1 88 ? 14.815 -8.663 -16.282 1.00 97.06 88 CYS A N 1
ATOM 691 C CA . CYS A 1 88 ? 14.259 -8.301 -17.585 1.00 97.06 88 CYS A CA 1
ATOM 692 C C . CYS A 1 88 ? 14.789 -6.949 -18.056 1.00 97.06 88 CYS A C 1
ATOM 694 O O . CYS A 1 88 ? 15.246 -6.849 -19.190 1.00 97.06 88 CYS A O 1
ATOM 696 N N . TYR A 1 89 ? 14.819 -5.944 -17.176 1.00 96.62 89 TYR A N 1
ATOM 697 C CA . TYR A 1 89 ? 15.380 -4.631 -17.492 1.00 96.62 89 TYR A CA 1
ATOM 698 C C . TYR A 1 89 ? 16.837 -4.728 -17.967 1.00 96.62 89 TYR A C 1
ATOM 700 O O . TYR A 1 89 ? 17.214 -4.124 -18.974 1.00 96.62 89 TYR A O 1
ATOM 708 N N . ASN A 1 90 ? 17.662 -5.532 -17.291 1.00 96.19 90 ASN A N 1
ATOM 709 C CA . ASN A 1 90 ? 19.069 -5.703 -17.653 1.00 96.19 90 ASN A CA 1
ATOM 710 C C . ASN A 1 90 ? 19.252 -6.394 -19.007 1.00 96.19 90 ASN A C 1
ATOM 712 O O . ASN A 1 90 ? 20.127 -5.985 -19.766 1.00 96.19 90 ASN A O 1
ATOM 716 N N . ARG A 1 91 ? 18.397 -7.371 -19.340 1.00 95.94 91 ARG A N 1
ATOM 717 C CA . ARG A 1 91 ? 18.410 -8.068 -20.636 1.00 95.94 91 ARG A CA 1
ATOM 718 C C . ARG A 1 91 ? 17.851 -7.219 -21.787 1.00 95.94 91 ARG A C 1
ATOM 720 O O . ARG A 1 91 ? 18.196 -7.465 -22.941 1.00 95.94 91 ARG A O 1
ATOM 727 N N . SER A 1 92 ? 16.992 -6.243 -21.497 1.00 93.44 92 SER A N 1
ATOM 728 C CA . SER A 1 92 ? 16.399 -5.375 -22.516 1.00 93.44 92 SER A CA 1
ATOM 729 C C . SER A 1 92 ? 17.441 -4.521 -23.240 1.00 93.44 92 SER A C 1
ATOM 731 O O . SER A 1 92 ? 18.396 -4.010 -22.645 1.00 93.44 92 SER A O 1
ATOM 733 N N . ARG A 1 93 ? 17.198 -4.319 -24.541 1.00 94.19 93 ARG A N 1
ATOM 734 C CA . ARG A 1 93 ? 17.938 -3.378 -25.393 1.00 94.19 93 ARG A CA 1
ATOM 735 C C . ARG A 1 93 ? 17.729 -1.931 -24.923 1.00 94.19 93 ARG A C 1
ATOM 737 O O . ARG A 1 93 ? 16.825 -1.647 -24.140 1.00 94.19 93 ARG A O 1
ATOM 744 N N . SER A 1 94 ? 18.541 -1.006 -25.442 1.00 93.69 94 SER A N 1
ATOM 745 C CA . SER A 1 94 ? 18.408 0.437 -25.172 1.00 93.69 94 SER A CA 1
ATOM 746 C C . SER A 1 94 ? 17.018 0.982 -25.516 1.00 93.69 94 SER A C 1
ATOM 748 O O . SER A 1 94 ? 16.523 1.866 -24.825 1.00 93.69 94 SER A O 1
ATOM 750 N N . LYS A 1 95 ? 16.371 0.414 -26.539 1.00 93.19 95 LYS A N 1
ATOM 751 C CA . LYS A 1 95 ? 14.944 0.569 -26.825 1.00 93.19 95 LYS A CA 1
ATOM 752 C C . LYS A 1 95 ? 14.293 -0.806 -26.933 1.00 93.19 95 LYS A C 1
ATOM 754 O O . LYS A 1 95 ? 14.847 -1.689 -27.588 1.00 93.19 95 LYS A O 1
ATOM 759 N N . PHE A 1 96 ? 13.138 -0.991 -26.309 1.00 91.12 96 PHE A N 1
ATOM 760 C CA . PHE A 1 96 ? 12.387 -2.248 -26.333 1.00 91.12 96 PHE A CA 1
ATOM 761 C C . PHE A 1 96 ? 10.884 -1.974 -26.416 1.00 91.12 96 PHE A C 1
ATOM 763 O O . PHE A 1 96 ? 10.431 -0.891 -26.056 1.00 91.12 96 PHE A O 1
ATOM 770 N N . SER A 1 97 ? 10.116 -2.940 -26.924 1.00 89.19 97 SER A N 1
ATOM 771 C CA . SER A 1 97 ? 8.660 -2.820 -27.001 1.00 89.19 97 SER A CA 1
ATOM 772 C C . SER A 1 97 ? 8.015 -3.356 -25.728 1.00 89.19 97 SER A C 1
ATOM 774 O O . SER A 1 97 ? 8.395 -4.422 -25.240 1.00 89.19 97 SER A O 1
ATOM 776 N N . LEU A 1 98 ? 7.034 -2.626 -25.213 1.00 87.62 98 LEU A N 1
ATOM 777 C CA . LEU A 1 98 ? 6.169 -3.043 -24.122 1.00 87.62 98 LEU A CA 1
ATOM 778 C C . LEU A 1 98 ? 4.734 -2.721 -24.525 1.00 87.62 98 LEU A C 1
ATOM 780 O O . LEU A 1 98 ? 4.434 -1.576 -24.856 1.00 87.62 98 LEU A O 1
ATOM 784 N N . SER A 1 99 ? 3.870 -3.736 -24.567 1.00 84.50 99 SER A N 1
ATOM 785 C CA . SER A 1 99 ? 2.477 -3.583 -25.021 1.00 84.50 99 SER A CA 1
ATOM 786 C C . SER A 1 99 ? 2.350 -2.920 -26.404 1.00 84.50 99 SER A C 1
ATOM 788 O O . SER A 1 99 ? 1.447 -2.129 -26.644 1.00 84.50 99 SER A O 1
ATOM 790 N N . GLY A 1 100 ? 3.288 -3.201 -27.316 1.00 84.75 100 GLY A N 1
ATOM 791 C CA . GLY A 1 100 ? 3.311 -2.617 -28.662 1.00 84.75 100 GLY A CA 1
ATOM 792 C C . GLY A 1 100 ? 3.915 -1.211 -28.750 1.00 84.75 100 GLY A C 1
ATOM 793 O O . GLY A 1 100 ? 4.092 -0.702 -29.853 1.00 84.75 100 GLY A O 1
ATOM 794 N N . ILE A 1 101 ? 4.319 -0.606 -27.629 1.00 86.69 101 ILE A N 1
ATOM 795 C CA . ILE A 1 101 ? 4.875 0.751 -27.592 1.00 86.69 101 ILE A CA 1
ATOM 796 C C . ILE A 1 101 ? 6.384 0.688 -27.369 1.00 86.69 101 ILE A C 1
ATOM 798 O O . ILE A 1 101 ? 6.878 -0.072 -26.538 1.00 86.69 101 ILE A O 1
ATOM 802 N N . SER A 1 102 ? 7.140 1.460 -28.149 1.00 90.19 102 SER A N 1
ATOM 803 C CA . SER A 1 102 ? 8.600 1.504 -28.052 1.00 90.19 102 SER A CA 1
ATOM 804 C C . SER A 1 102 ? 9.041 2.409 -26.904 1.00 90.19 102 SER A C 1
ATOM 806 O O . SER A 1 102 ? 8.848 3.621 -26.953 1.00 90.19 102 SER A O 1
ATOM 808 N N . ILE A 1 103 ? 9.737 1.835 -25.926 1.00 90.19 103 ILE A N 1
ATOM 809 C CA . ILE A 1 103 ? 10.227 2.521 -24.729 1.00 90.19 103 ILE A CA 1
ATOM 810 C C . ILE A 1 103 ? 11.746 2.594 -24.759 1.00 90.19 103 ILE A C 1
ATOM 812 O O . ILE A 1 103 ? 12.424 1.629 -25.116 1.00 90.19 103 ILE A O 1
ATOM 816 N N . SER A 1 104 ? 12.287 3.739 -24.347 1.00 93.12 104 SER A N 1
ATOM 817 C CA . SER A 1 104 ? 13.713 3.884 -24.070 1.00 93.12 104 SER A CA 1
ATOM 818 C C . SER A 1 104 ? 14.034 3.397 -22.660 1.00 93.12 104 SER A C 1
ATOM 820 O O . SER A 1 104 ? 13.465 3.886 -21.689 1.00 93.12 104 SER A O 1
ATOM 822 N N . LYS A 1 105 ? 15.017 2.505 -22.535 1.00 93.88 105 LYS A N 1
ATOM 823 C CA . LYS A 1 105 ? 15.545 2.026 -21.251 1.00 93.88 105 LYS A CA 1
ATOM 824 C C . LYS A 1 105 ? 16.039 3.169 -20.357 1.00 93.88 105 LYS A C 1
ATOM 826 O O . LYS A 1 105 ? 15.928 3.072 -19.144 1.00 93.88 105 LYS A O 1
ATOM 831 N N . ALA A 1 106 ? 16.545 4.247 -20.959 1.00 93.50 106 ALA A N 1
ATOM 832 C CA . ALA A 1 106 ? 17.005 5.436 -20.242 1.00 93.50 106 ALA A CA 1
ATOM 833 C C . ALA A 1 106 ? 15.869 6.273 -19.626 1.00 93.50 106 ALA A C 1
ATOM 835 O O . ALA A 1 106 ? 16.156 7.081 -18.759 1.00 93.50 106 ALA A O 1
ATOM 836 N N . LYS A 1 107 ? 14.614 6.075 -20.061 1.00 93.19 107 LYS A N 1
ATOM 837 C CA . LYS A 1 107 ? 13.414 6.749 -19.535 1.00 93.19 107 LYS A CA 1
ATOM 838 C C . LYS A 1 107 ? 12.644 5.863 -18.544 1.00 93.19 107 LYS A C 1
ATOM 840 O O . LYS A 1 107 ? 11.414 5.794 -18.572 1.00 93.19 107 LYS A O 1
ATOM 845 N N . MET A 1 108 ? 13.366 5.071 -17.757 1.00 94.56 108 MET A N 1
ATOM 846 C CA . MET A 1 108 ? 12.778 4.150 -16.788 1.00 94.56 108 MET A CA 1
ATOM 847 C C . MET A 1 108 ? 13.247 4.528 -15.387 1.00 94.56 108 MET A C 1
ATOM 849 O O . MET A 1 108 ? 14.446 4.564 -15.113 1.00 94.56 108 MET A O 1
ATOM 853 N N . LEU A 1 109 ? 12.301 4.729 -14.477 1.00 95.44 109 LEU A N 1
ATOM 854 C CA . LEU A 1 109 ? 12.569 5.001 -13.074 1.00 95.44 109 LEU A CA 1
ATOM 855 C C . LEU A 1 109 ? 12.833 3.695 -12.336 1.00 95.44 109 LEU A C 1
ATOM 857 O O . LEU A 1 109 ? 12.019 2.769 -12.363 1.00 95.44 109 LEU A O 1
ATOM 861 N N . LYS A 1 110 ? 13.964 3.640 -11.636 1.00 97.12 110 LYS A N 1
ATOM 862 C CA . LYS A 1 110 ? 14.296 2.543 -10.729 1.00 97.12 110 LYS A CA 1
ATOM 863 C C . LYS A 1 110 ? 13.557 2.740 -9.404 1.00 97.12 110 LYS A C 1
ATOM 865 O O . LYS A 1 110 ? 13.704 3.779 -8.770 1.00 97.12 110 LYS A O 1
ATOM 870 N N . LYS A 1 111 ? 12.817 1.725 -8.969 1.00 96.69 111 LYS A N 1
ATOM 871 C CA . LYS A 1 111 ? 12.092 1.684 -7.692 1.00 96.69 111 LYS A CA 1
ATOM 872 C C . LYS A 1 111 ? 12.512 0.467 -6.875 1.00 96.69 111 LYS A C 1
ATOM 874 O O . LYS A 1 111 ? 12.965 -0.529 -7.444 1.00 96.69 111 LYS A O 1
ATOM 879 N N . ASN A 1 112 ? 12.379 0.537 -5.553 1.00 95.88 112 ASN A N 1
ATOM 880 C CA . ASN A 1 112 ? 12.592 -0.595 -4.655 1.00 95.88 112 ASN A CA 1
ATOM 881 C C . ASN A 1 112 ? 11.235 -1.138 -4.199 1.00 95.88 112 ASN A C 1
ATOM 883 O O . ASN A 1 112 ? 10.368 -0.380 -3.779 1.00 95.88 112 ASN A O 1
ATOM 887 N N . ASN A 1 113 ? 11.030 -2.451 -4.302 1.00 95.50 113 ASN A N 1
ATOM 888 C CA . ASN A 1 113 ? 9.779 -3.071 -3.866 1.00 95.50 113 ASN A CA 1
ATOM 889 C C . ASN A 1 113 ? 9.620 -3.066 -2.333 1.00 95.50 113 ASN A C 1
ATOM 891 O O . ASN A 1 113 ? 8.520 -3.290 -1.838 1.00 95.50 113 ASN A O 1
ATOM 895 N N . ALA A 1 114 ? 10.688 -2.762 -1.584 1.00 92.00 114 ALA A N 1
ATOM 896 C CA . ALA A 1 114 ? 10.619 -2.646 -0.129 1.00 92.00 114 ALA A CA 1
ATOM 897 C C . ALA A 1 114 ? 9.770 -1.438 0.289 1.00 92.00 114 ALA A C 1
ATOM 899 O O . ALA A 1 114 ? 9.169 -1.449 1.356 1.00 92.00 114 ALA A O 1
ATOM 900 N N . ASP A 1 115 ? 9.670 -0.446 -0.598 1.00 91.19 115 ASP A N 1
ATOM 901 C CA . ASP A 1 115 ? 8.911 0.783 -0.390 1.00 91.19 115 ASP A CA 1
ATOM 902 C C . ASP A 1 115 ? 7.443 0.632 -0.846 1.00 91.19 115 ASP A C 1
ATOM 904 O O . ASP A 1 115 ? 6.690 1.598 -0.847 1.00 91.19 115 ASP A O 1
ATOM 908 N N . ASN A 1 116 ? 7.014 -0.571 -1.262 1.00 90.19 116 ASN A N 1
ATOM 909 C CA . ASN A 1 116 ? 5.647 -0.854 -1.725 1.00 90.19 116 ASN A CA 1
ATOM 910 C C . ASN A 1 116 ? 4.678 -1.225 -0.581 1.00 90.19 116 ASN A C 1
ATOM 912 O O . ASN A 1 116 ? 3.655 -1.881 -0.795 1.00 90.19 116 ASN A O 1
ATOM 916 N N . GLN A 1 117 ? 5.025 -0.863 0.652 1.00 89.62 117 GLN A N 1
ATOM 917 C CA . GLN A 1 117 ? 4.159 -1.013 1.814 1.00 89.62 117 GLN A CA 1
ATOM 918 C C . GLN A 1 117 ? 3.618 0.346 2.223 1.00 89.62 117 GLN A C 1
ATOM 920 O O . GLN A 1 117 ? 4.364 1.316 2.315 1.00 89.62 117 GLN A O 1
ATOM 925 N N . ASN A 1 118 ? 2.322 0.382 2.509 1.00 89.62 118 ASN A N 1
ATOM 926 C CA . ASN A 1 118 ? 1.655 1.574 3.006 1.00 89.62 118 ASN A CA 1
ATOM 927 C C . ASN A 1 118 ? 1.390 1.416 4.500 1.00 89.62 118 ASN A C 1
ATOM 929 O O . ASN A 1 118 ? 1.067 0.322 4.968 1.00 89.62 118 ASN A O 1
ATOM 933 N N . ILE A 1 119 ? 1.527 2.519 5.225 1.00 91.81 119 ILE A N 1
ATOM 934 C CA . ILE A 1 119 ? 1.116 2.627 6.622 1.00 91.81 119 ILE A CA 1
ATOM 935 C C . ILE A 1 119 ? -0.417 2.658 6.672 1.00 91.81 119 ILE A C 1
ATOM 937 O O . ILE A 1 119 ? -1.055 3.221 5.780 1.00 91.81 119 ILE A O 1
ATOM 941 N N . GLU A 1 120 ? -1.009 2.053 7.699 1.00 92.75 120 GLU A N 1
ATOM 942 C CA . GLU A 1 120 ? -2.419 2.263 8.009 1.00 92.75 120 GLU A CA 1
ATOM 943 C C . GLU A 1 120 ? -2.651 3.721 8.417 1.00 92.75 120 GLU A C 1
ATOM 945 O O . GLU A 1 120 ? -2.024 4.228 9.349 1.00 92.75 120 GLU A O 1
ATOM 950 N N . GLU A 1 121 ? -3.541 4.406 7.699 1.00 93.06 121 GLU A N 1
ATOM 951 C CA . GLU A 1 121 ? -3.819 5.818 7.946 1.00 93.06 121 GLU A CA 1
ATOM 952 C C . GLU A 1 121 ? -4.410 6.044 9.341 1.00 93.06 121 GLU A C 1
ATOM 954 O O . GLU A 1 121 ? -5.117 5.201 9.898 1.00 93.06 121 GLU A O 1
ATOM 959 N N . TRP A 1 122 ? -4.149 7.227 9.890 1.00 93.38 122 TRP A N 1
ATOM 960 C CA . TRP A 1 122 ? -4.689 7.673 11.167 1.00 93.38 122 TRP A CA 1
ATOM 961 C C . TRP A 1 122 ? -5.820 8.667 10.946 1.00 93.38 122 TRP A C 1
ATOM 963 O O . TRP A 1 122 ? -5.803 9.449 9.999 1.00 93.38 122 TRP A O 1
ATOM 973 N N . VAL A 1 123 ? -6.790 8.665 11.852 1.00 92.62 123 VAL A N 1
ATOM 974 C CA . VAL A 1 123 ? -7.873 9.646 11.889 1.00 92.62 123 VAL A CA 1
ATOM 975 C C . VAL A 1 123 ? -8.063 10.142 13.318 1.00 92.62 123 VAL A C 1
ATOM 977 O O . VAL A 1 123 ? -7.963 9.374 14.280 1.00 92.62 123 VAL A O 1
ATOM 980 N N . CYS A 1 124 ? -8.323 11.437 13.469 1.00 91.44 124 CYS A N 1
ATOM 981 C CA . CYS A 1 124 ? -8.636 12.031 14.759 1.00 91.44 124 CYS A CA 1
ATOM 982 C C . CYS A 1 124 ? -10.146 11.947 15.018 1.00 91.44 124 CYS A C 1
ATOM 984 O O . CYS A 1 124 ? -10.963 12.292 14.164 1.00 91.44 124 CYS A O 1
ATOM 986 N N . CYS A 1 125 ? -10.550 11.474 16.197 1.00 88.31 125 CYS A N 1
ATOM 987 C CA . CYS A 1 125 ? -11.963 11.458 16.566 1.00 88.31 125 CYS A CA 1
ATOM 988 C C . CYS A 1 125 ? -12.453 12.883 16.860 1.00 88.31 125 CYS A C 1
ATOM 990 O O . CYS A 1 125 ? -12.023 13.491 17.838 1.00 88.31 125 CYS A O 1
ATOM 992 N N . GLY A 1 126 ? -13.415 13.386 16.081 1.00 85.69 126 GLY A N 1
ATOM 993 C CA . GLY A 1 126 ? -13.952 14.741 16.257 1.00 85.69 126 GLY A CA 1
ATOM 994 C C . GLY A 1 126 ? -14.608 15.009 17.620 1.00 85.69 126 GLY A C 1
ATOM 995 O O . GLY A 1 126 ? -14.680 16.157 18.045 1.00 85.69 126 GLY A O 1
ATOM 996 N N . SER A 1 127 ? -15.056 13.974 18.338 1.00 86.81 127 SER A N 1
ATOM 997 C CA . SER A 1 127 ? -15.690 14.138 19.655 1.00 86.81 127 SER A CA 1
ATOM 998 C C . SER A 1 127 ? -14.700 14.174 20.821 1.00 86.81 127 SER A C 1
ATOM 1000 O O . SER A 1 127 ? -14.949 14.871 21.799 1.00 86.81 127 SER A O 1
ATOM 1002 N N . CYS A 1 128 ? -13.605 13.407 20.761 1.00 89.25 128 CYS A N 1
ATOM 1003 C CA . CYS A 1 128 ? -12.667 13.272 21.887 1.00 89.25 128 CYS A CA 1
ATOM 1004 C C . CYS A 1 128 ? -11.227 13.706 21.577 1.00 89.25 128 CYS A C 1
ATOM 1006 O O . CYS A 1 128 ? -10.395 13.694 22.481 1.00 89.25 128 CYS A O 1
ATOM 1008 N N . GLY A 1 129 ? -10.918 14.055 20.326 1.00 88.94 129 GLY A N 1
ATOM 1009 C CA . GLY A 1 129 ? -9.601 14.520 19.883 1.00 88.94 129 GLY A CA 1
ATOM 1010 C C . GLY A 1 129 ? -8.498 13.458 19.886 1.00 88.94 129 GLY A C 1
ATOM 1011 O O . GLY A 1 129 ? -7.334 13.784 19.680 1.00 88.94 129 GLY A O 1
ATOM 1012 N N . LYS A 1 130 ? -8.828 12.191 20.157 1.00 90.38 130 LYS A N 1
ATOM 1013 C CA . LYS A 1 130 ? -7.848 11.102 20.209 1.00 90.38 130 LYS A CA 1
ATOM 1014 C C . LYS A 1 130 ? -7.650 10.461 18.840 1.00 90.38 130 LYS A C 1
ATOM 1016 O O . LYS A 1 130 ? -8.608 10.287 18.081 1.00 90.38 130 LYS A O 1
ATOM 1021 N N . TRP A 1 131 ? -6.418 10.039 18.582 1.00 93.38 131 TRP A N 1
ATOM 1022 C CA . TRP A 1 131 ? -6.032 9.338 17.366 1.00 93.38 131 TRP A CA 1
ATOM 1023 C C . TRP A 1 131 ? -6.460 7.870 17.387 1.00 93.38 131 TRP A C 1
ATOM 1025 O O . TRP A 1 131 ? -6.418 7.173 18.406 1.00 93.38 131 TRP A O 1
ATOM 1035 N N . GLN A 1 132 ? -6.904 7.399 16.231 1.00 93.69 132 GLN A N 1
ATOM 1036 C CA . GLN A 1 132 ? -7.241 6.007 15.975 1.00 93.69 132 GLN A CA 1
ATOM 1037 C C . GLN A 1 132 ? -6.781 5.640 14.565 1.00 93.69 132 GLN A C 1
ATOM 1039 O O . GLN A 1 132 ? -6.736 6.512 13.696 1.00 93.69 132 GLN A O 1
ATOM 1044 N N . HIS A 1 133 ? -6.487 4.367 14.301 1.00 94.12 133 HIS A N 1
ATOM 1045 C CA . HIS A 1 133 ? -6.346 3.948 12.914 1.00 94.12 133 HIS A CA 1
ATOM 1046 C C . HIS A 1 133 ? -7.672 4.105 12.166 1.00 94.12 133 HIS A C 1
ATOM 1048 O O . HIS A 1 133 ? -8.754 3.948 12.744 1.00 94.12 133 HIS A O 1
ATOM 1054 N N . GLN A 1 134 ? -7.590 4.399 10.874 1.00 93.69 134 GLN A N 1
ATOM 1055 C CA . GLN A 1 134 ? -8.735 4.619 10.000 1.00 93.69 134 GLN A CA 1
ATOM 1056 C C . GLN A 1 134 ? -9.676 3.406 9.979 1.00 93.69 134 GLN A C 1
ATOM 1058 O O . GLN A 1 134 ? -10.894 3.587 10.073 1.00 93.69 134 GLN A O 1
ATOM 1063 N N . ILE A 1 135 ? -9.135 2.179 9.920 1.00 93.25 135 ILE A N 1
ATOM 1064 C CA . ILE A 1 135 ? -9.944 0.950 9.912 1.00 93.25 135 ILE A CA 1
ATOM 1065 C C . ILE A 1 135 ? -10.531 0.693 11.297 1.00 93.25 135 ILE A C 1
ATOM 1067 O O . ILE A 1 135 ? -11.727 0.421 11.401 1.00 93.25 135 ILE A O 1
ATOM 1071 N N . CYS A 1 136 ? -9.739 0.845 12.364 1.00 93.81 136 CYS A N 1
ATOM 1072 C CA . CYS A 1 136 ? -10.240 0.739 13.737 1.00 93.81 136 CYS A CA 1
ATOM 1073 C C . CYS A 1 136 ? -11.438 1.672 13.974 1.00 93.81 136 CYS A C 1
ATOM 1075 O O . CYS A 1 136 ? -12.442 1.263 14.556 1.00 93.81 136 CYS A O 1
ATOM 1077 N N . GLY A 1 137 ? -11.354 2.905 13.470 1.00 92.50 137 GLY A N 1
ATOM 1078 C CA . GLY A 1 137 ? -12.405 3.916 13.542 1.00 92.50 137 GLY A CA 1
ATOM 1079 C C . GLY A 1 137 ? -13.566 3.746 12.561 1.00 92.50 137 GLY A C 1
ATOM 1080 O O . GLY A 1 137 ? -14.475 4.577 12.568 1.00 92.50 137 GLY A O 1
ATOM 1081 N N . LEU A 1 138 ? -13.516 2.727 11.693 1.00 91.94 138 LEU A N 1
ATOM 1082 C CA . LEU A 1 138 ? -14.440 2.496 10.577 1.00 91.94 138 LEU A CA 1
ATOM 1083 C C . LEU A 1 138 ? -14.716 3.774 9.761 1.00 91.94 138 LEU A C 1
ATOM 1085 O O . LEU A 1 138 ? -15.848 4.053 9.351 1.00 91.94 138 LEU A O 1
ATOM 1089 N N . TYR A 1 139 ? -13.670 4.571 9.545 1.00 90.56 139 TYR A N 1
ATOM 1090 C CA . TYR A 1 139 ? -13.762 5.854 8.867 1.00 90.56 139 TYR A CA 1
ATOM 1091 C C . TYR A 1 139 ? -13.540 5.697 7.362 1.00 90.56 139 TYR A C 1
ATOM 1093 O O . TYR A 1 139 ? -12.610 5.025 6.924 1.00 90.56 139 TYR A O 1
ATOM 1101 N N . ASN A 1 140 ? -14.388 6.340 6.556 1.00 85.75 140 ASN A N 1
ATOM 1102 C CA . ASN A 1 140 ? -14.243 6.361 5.104 1.00 85.75 140 ASN A CA 1
ATOM 1103 C C . ASN A 1 140 ? -14.146 7.805 4.605 1.00 85.75 140 ASN A C 1
ATOM 1105 O O . ASN A 1 140 ? -15.158 8.502 4.495 1.00 85.75 140 ASN A O 1
ATOM 1109 N N . VAL A 1 141 ? -12.927 8.215 4.248 1.00 82.44 141 VAL A N 1
ATOM 1110 C CA . VAL A 1 141 ? -12.621 9.570 3.763 1.00 82.44 141 VAL A CA 1
ATOM 1111 C C . VAL A 1 141 ? -13.409 9.943 2.504 1.00 82.44 141 VAL A C 1
ATOM 1113 O O . VAL A 1 141 ? -13.840 11.079 2.353 1.00 82.44 141 VAL A O 1
ATOM 1116 N N . HIS A 1 142 ? -13.685 8.990 1.611 1.00 80.69 142 HIS A N 1
ATOM 1117 C CA . HIS A 1 142 ? -14.397 9.266 0.357 1.00 80.69 142 HIS A CA 1
ATOM 1118 C C . HIS A 1 142 ? -15.892 9.511 0.544 1.00 80.69 142 HIS A C 1
ATOM 1120 O O . HIS A 1 142 ? -16.550 10.020 -0.361 1.00 80.69 142 HIS A O 1
ATOM 1126 N N . LYS A 1 143 ? -16.440 9.126 1.697 1.00 75.25 143 LYS A N 1
ATOM 1127 C CA . LYS A 1 143 ? -17.825 9.427 2.063 1.00 75.25 143 LYS A CA 1
ATOM 1128 C C . LYS A 1 143 ? -17.928 10.677 2.922 1.00 75.25 143 LYS A C 1
ATOM 1130 O O . LYS A 1 143 ? -19.037 11.051 3.278 1.00 75.25 143 LYS A O 1
ATOM 1135 N N . ASP A 1 144 ? -16.807 11.297 3.280 1.00 69.62 144 ASP A N 1
ATOM 1136 C CA . ASP A 1 144 ? -16.808 12.528 4.046 1.00 69.62 144 ASP A CA 1
ATOM 1137 C C . ASP A 1 144 ? -17.025 13.739 3.143 1.00 69.62 144 ASP A C 1
ATOM 1139 O O . ASP A 1 144 ? -16.198 14.054 2.289 1.00 69.62 144 ASP A O 1
ATOM 1143 N N . ILE A 1 145 ? -18.184 14.378 3.303 1.00 65.00 145 ILE A N 1
ATOM 1144 C CA . ILE A 1 145 ? -18.615 15.498 2.460 1.00 65.00 145 ILE A CA 1
ATOM 1145 C C . ILE A 1 145 ? -17.768 16.744 2.760 1.00 65.00 145 ILE A C 1
ATOM 1147 O O . ILE A 1 145 ? -17.472 17.508 1.843 1.00 65.00 145 ILE A O 1
ATOM 1151 N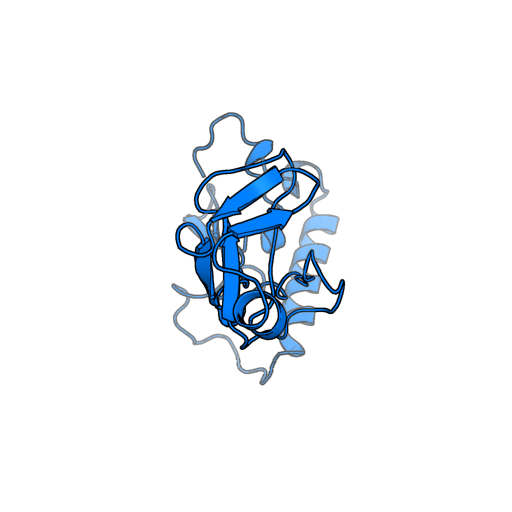 N . ASP A 1 146 ? -17.302 16.887 4.003 1.00 64.94 146 ASP A N 1
ATOM 1152 C CA . ASP A 1 146 ? -16.564 18.065 4.462 1.00 64.94 146 ASP A CA 1
ATOM 1153 C C . ASP A 1 146 ? -15.034 17.893 4.405 1.00 64.94 146 ASP A C 1
ATOM 1155 O O . ASP A 1 146 ? -14.313 18.889 4.422 1.00 64.94 146 ASP A O 1
ATOM 1159 N N . LYS A 1 147 ? -14.519 16.658 4.261 1.00 56.25 147 LYS A N 1
ATOM 1160 C CA . LYS A 1 147 ? -13.077 16.316 4.243 1.00 56.25 147 LYS A CA 1
ATOM 1161 C C . LYS A 1 147 ? -12.275 16.962 5.385 1.00 56.25 147 LYS A C 1
ATOM 1163 O O . LYS A 1 147 ? -11.108 17.304 5.201 1.00 56.25 147 LYS A O 1
ATOM 1168 N N . THR A 1 148 ? -12.899 17.184 6.534 1.00 53.09 148 THR A N 1
ATOM 1169 C CA . THR A 1 148 ? -12.333 17.966 7.647 1.00 53.09 148 THR A CA 1
ATOM 1170 C C . THR A 1 148 ? -11.726 17.109 8.754 1.00 53.09 148 THR A C 1
ATOM 1172 O O . THR A 1 148 ? -11.353 17.654 9.792 1.00 53.09 148 THR A O 1
ATOM 1175 N N . ALA A 1 149 ? -11.615 15.794 8.549 1.00 49.03 149 ALA A N 1
ATOM 1176 C CA . ALA A 1 149 ? -11.003 14.871 9.507 1.00 49.03 149 ALA A CA 1
ATOM 1177 C C . ALA A 1 149 ? -9.481 14.761 9.355 1.00 49.03 149 ALA A C 1
ATOM 1179 O O . ALA A 1 149 ? -9.013 14.663 8.196 1.00 49.03 149 ALA A O 1
#

Foldseek 3Di:
DFCVVVDDPVVLVVLLVVLCVVCPVVDDDDDPPPPQQQAAPRNRHGKDKDDFDWDAAQPPRDTADQFFKWKWALDDPDPDTHIHGPVRLVVDDCWDDGPNDIDGSVRIDIDGSPVRMDIQDWDADPPPRGIHGCVSRNHDCVPDPPSPD